Protein AF-A0A929DYX0-F1 (afdb_monomer)

Structure (mmCIF, N/CA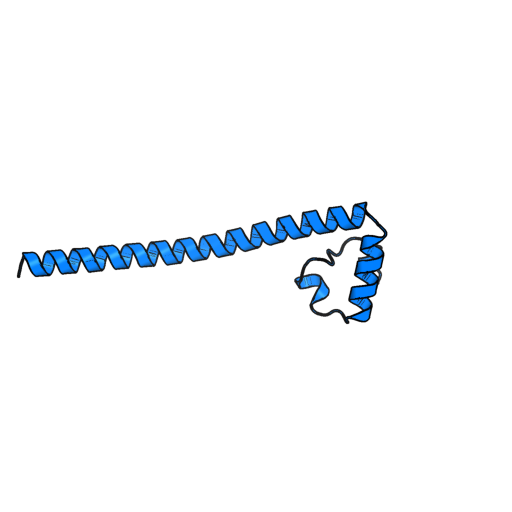/C/O backbone):
data_AF-A0A929DYX0-F1
#
_entry.id   AF-A0A929DYX0-F1
#
loop_
_atom_site.group_PDB
_atom_site.id
_atom_site.type_symbol
_atom_site.label_atom_id
_atom_site.label_alt_id
_atom_site.label_comp_id
_atom_site.label_asym_id
_atom_site.label_entity_id
_atom_site.label_seq_id
_atom_site.pdbx_PDB_ins_code
_atom_site.Cartn_x
_atom_site.Cartn_y
_atom_site.Cartn_z
_atom_site.occupancy
_atom_site.B_iso_or_equiv
_atom_site.auth_seq_id
_atom_site.auth_comp_id
_atom_site.auth_asym_id
_atom_site.auth_atom_id
_atom_site.pdbx_PDB_model_num
ATOM 1 N N . GLU A 1 1 ? -18.853 -13.284 19.091 1.00 52.25 1 GLU A N 1
ATOM 2 C CA . GLU A 1 1 ? -19.315 -12.225 20.019 1.00 52.25 1 GLU A CA 1
ATOM 3 C C . GLU A 1 1 ? -18.225 -11.722 20.972 1.00 52.25 1 GLU A C 1
ATOM 5 O O . GLU A 1 1 ? -17.992 -10.521 20.993 1.00 52.25 1 GLU A O 1
ATOM 10 N N . GLU A 1 2 ? -17.504 -12.585 21.706 1.00 50.34 2 GLU A N 1
ATOM 11 C CA . GLU A 1 2 ? -16.487 -12.158 22.700 1.00 50.34 2 GLU A CA 1
ATOM 12 C C . GLU A 1 2 ? -15.369 -11.250 22.145 1.00 50.34 2 GLU A C 1
ATOM 14 O O . GLU A 1 2 ? -15.002 -10.260 22.774 1.00 50.34 2 GLU A O 1
ATOM 19 N N . ASP A 1 3 ? -14.849 -11.521 20.945 1.00 55.12 3 ASP A N 1
ATOM 20 C CA . ASP A 1 3 ? -13.783 -10.703 20.339 1.00 55.12 3 ASP A CA 1
ATOM 21 C C . ASP A 1 3 ? -14.257 -9.323 19.846 1.00 55.12 3 ASP A C 1
ATOM 23 O O . ASP A 1 3 ? -13.464 -8.374 19.783 1.00 55.12 3 ASP A O 1
ATOM 27 N N . ILE A 1 4 ? -15.556 -9.202 19.545 1.00 56.84 4 ILE A N 1
ATOM 28 C CA . ILE A 1 4 ? -16.224 -7.941 19.189 1.00 56.84 4 ILE A CA 1
ATOM 29 C C . ILE A 1 4 ? -16.409 -7.108 20.462 1.00 56.84 4 ILE A C 1
ATOM 31 O O . ILE A 1 4 ? -15.997 -5.950 20.504 1.00 56.84 4 ILE A O 1
ATOM 35 N N . HIS A 1 5 ? -16.890 -7.732 21.545 1.00 52.25 5 HIS A N 1
ATOM 36 C CA . HIS A 1 5 ? -16.976 -7.104 22.868 1.00 52.25 5 HIS A CA 1
ATOM 37 C C . HIS A 1 5 ? -15.612 -6.668 23.419 1.00 52.25 5 HIS A C 1
ATOM 39 O O . HIS A 1 5 ? -15.508 -5.642 24.091 1.00 52.25 5 HIS A O 1
ATOM 45 N N . ASN A 1 6 ? -14.546 -7.398 23.085 1.00 57.31 6 ASN A N 1
ATOM 46 C CA . ASN A 1 6 ? -13.181 -7.063 23.481 1.00 57.31 6 ASN A CA 1
ATOM 47 C C . ASN A 1 6 ? -12.531 -5.957 22.626 1.00 57.31 6 ASN A C 1
ATOM 49 O O . ASN A 1 6 ? -11.365 -5.633 22.859 1.00 57.31 6 ASN A O 1
ATOM 53 N N . LYS A 1 7 ? -13.238 -5.367 21.646 1.00 58.56 7 LYS A N 1
ATOM 54 C CA . LYS A 1 7 ? -12.757 -4.255 20.790 1.00 58.56 7 LYS A CA 1
ATOM 55 C C . LYS A 1 7 ? -11.450 -4.555 20.035 1.00 58.56 7 LYS A C 1
ATOM 57 O O . LYS A 1 7 ? -10.711 -3.647 19.629 1.00 58.56 7 LYS A O 1
ATOM 62 N N . LYS A 1 8 ? -11.119 -5.837 19.856 1.00 56.34 8 LYS A N 1
ATOM 63 C CA . LYS A 1 8 ? -9.850 -6.271 19.245 1.00 56.34 8 LYS A CA 1
ATOM 64 C C . LYS A 1 8 ? -9.941 -6.429 17.732 1.00 56.34 8 LYS A C 1
ATOM 66 O O . LYS A 1 8 ? -8.914 -6.335 17.061 1.00 56.34 8 LYS A O 1
ATOM 71 N N . VAL A 1 9 ? -11.143 -6.608 17.192 1.00 62.66 9 VAL A N 1
ATOM 72 C CA . VAL A 1 9 ? -11.361 -6.868 15.765 1.00 62.66 9 VAL A CA 1
ATOM 73 C C . VAL A 1 9 ? -11.637 -5.557 15.029 1.00 62.66 9 VAL A C 1
ATOM 75 O O . VAL A 1 9 ? -12.475 -4.764 15.449 1.00 62.66 9 VAL A O 1
ATOM 78 N N . ASN A 1 10 ? -10.915 -5.304 13.934 1.00 71.19 10 ASN A N 1
ATOM 79 C CA . ASN A 1 10 ? -11.198 -4.174 13.049 1.00 71.19 10 ASN A CA 1
ATOM 80 C C . ASN A 1 10 ? -12.304 -4.579 12.064 1.00 71.19 10 ASN A C 1
ATOM 82 O O . ASN A 1 10 ? -12.007 -5.203 11.045 1.00 71.19 10 ASN A O 1
ATOM 86 N N . LEU A 1 11 ? -13.553 -4.228 12.367 1.00 78.31 11 LEU A N 1
ATOM 87 C CA . LEU A 1 11 ? -14.726 -4.555 11.545 1.00 78.31 11 LEU A CA 1
ATOM 88 C C . LEU A 1 11 ? -14.745 -3.829 10.190 1.00 78.31 11 LEU A C 1
ATOM 90 O O . LEU A 1 11 ? -15.508 -4.204 9.308 1.00 78.31 11 LEU A O 1
ATOM 94 N N . LEU A 1 12 ? -13.900 -2.812 9.997 1.00 80.19 12 LEU A N 1
ATOM 95 C CA . LEU A 1 12 ? -13.760 -2.116 8.714 1.00 80.19 12 LEU A CA 1
ATOM 96 C C . LEU A 1 12 ? -12.792 -2.829 7.762 1.00 80.19 12 LEU A C 1
ATOM 98 O O . LEU A 1 12 ? -12.817 -2.590 6.558 1.00 80.19 12 LEU A O 1
ATOM 102 N N . PHE A 1 13 ? -11.973 -3.747 8.280 1.00 80.69 13 PHE A N 1
ATOM 103 C CA . PHE A 1 13 ? -11.041 -4.503 7.459 1.00 80.69 13 PHE A CA 1
ATOM 104 C C . PHE A 1 13 ? -11.729 -5.706 6.813 1.00 80.69 13 PHE A C 1
ATOM 106 O O . PHE A 1 13 ? -12.235 -6.590 7.508 1.00 80.69 13 PHE A O 1
ATOM 113 N N . PHE A 1 14 ? -11.656 -5.793 5.482 1.00 78.06 14 PHE A N 1
ATOM 114 C CA . PHE A 1 14 ? -12.324 -6.843 4.701 1.00 78.06 14 PHE A CA 1
ATOM 115 C C . PHE A 1 14 ? -12.022 -8.267 5.182 1.00 78.06 14 PHE A C 1
ATOM 117 O O 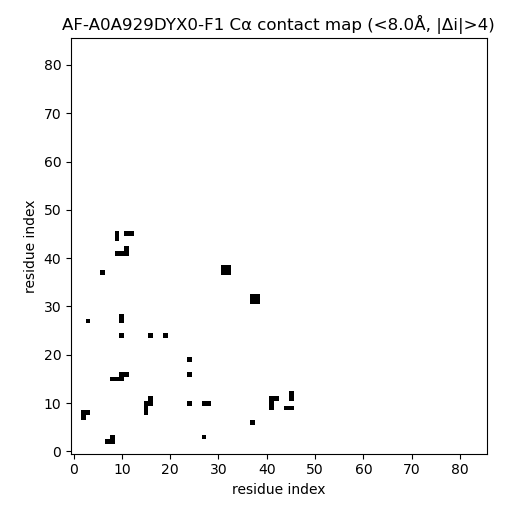. PHE A 1 14 ? -12.917 -9.105 5.222 1.00 78.06 14 PHE A O 1
ATOM 124 N N . GLY A 1 15 ? -10.784 -8.545 5.605 1.00 75.75 15 GLY A N 1
ATOM 125 C CA . GLY A 1 15 ? -10.389 -9.878 6.064 1.00 75.75 15 GLY A CA 1
ATOM 126 C C . GLY A 1 15 ? -11.026 -10.306 7.390 1.00 75.75 15 GLY A C 1
ATOM 127 O O . GLY A 1 15 ? -10.945 -11.480 7.729 1.00 75.75 15 GLY A O 1
ATOM 128 N N . ASN A 1 16 ? -11.668 -9.389 8.118 1.00 77.88 16 ASN A N 1
ATOM 129 C CA . ASN A 1 16 ? -12.376 -9.697 9.359 1.00 77.88 16 ASN A CA 1
ATOM 130 C C . ASN A 1 16 ? -13.881 -9.896 9.141 1.00 77.88 16 ASN A C 1
ATOM 132 O O . ASN A 1 16 ? -14.479 -10.676 9.872 1.00 77.88 16 ASN A O 1
ATOM 136 N N . PHE A 1 17 ? -14.483 -9.239 8.141 1.00 82.69 17 PHE A N 1
ATOM 137 C CA . PHE A 1 17 ? -15.923 -9.349 7.879 1.00 82.69 17 PHE A CA 1
ATOM 138 C C . PHE A 1 17 ? -16.299 -10.264 6.703 1.00 82.69 17 PHE A C 1
ATOM 140 O O . PHE A 1 17 ? -17.472 -10.577 6.549 1.00 82.69 17 PHE A O 1
ATOM 147 N N . TYR A 1 18 ? -15.347 -10.726 5.876 1.00 82.25 18 TYR A N 1
ATOM 148 C CA . TYR A 1 18 ? -15.654 -11.495 4.650 1.00 82.25 18 TYR A CA 1
ATOM 149 C C . TYR A 1 18 ? -16.450 -12.797 4.863 1.00 82.25 18 TYR A C 1
ATOM 151 O O . TYR A 1 18 ? -17.029 -13.304 3.907 1.00 82.25 18 TYR A O 1
ATOM 159 N N . ASN A 1 19 ? -16.446 -13.336 6.085 1.00 81.31 19 ASN A N 1
ATOM 160 C CA . ASN A 1 19 ? -17.154 -14.556 6.481 1.00 81.31 19 ASN A CA 1
ATOM 161 C C . ASN A 1 19 ? -18.281 -14.289 7.500 1.00 81.31 19 ASN A C 1
ATOM 163 O O . ASN A 1 19 ? -18.757 -15.229 8.130 1.00 81.31 19 ASN A O 1
ATOM 167 N N . MET A 1 20 ? -18.676 -13.029 7.707 1.00 85.75 20 MET A N 1
ATOM 168 C CA . MET A 1 20 ? -19.792 -12.675 8.591 1.00 85.75 20 MET A CA 1
ATOM 169 C C . MET A 1 20 ? -21.119 -12.688 7.826 1.00 85.75 20 MET A C 1
ATOM 171 O O . MET A 1 20 ? -21.165 -12.312 6.653 1.00 85.75 20 MET A O 1
ATOM 175 N N . GLU A 1 21 ? -22.203 -13.080 8.498 1.00 91.12 21 GLU A N 1
ATOM 176 C CA . GLU A 1 21 ? -23.554 -12.849 7.984 1.00 91.12 21 GLU A CA 1
ATOM 177 C C . GLU A 1 21 ? -23.890 -11.348 8.021 1.00 91.12 21 GLU A C 1
ATOM 179 O O . GLU A 1 21 ? -23.349 -10.588 8.829 1.00 91.12 21 GLU A O 1
ATOM 184 N N . MET A 1 22 ? -24.768 -10.902 7.117 1.00 90.62 22 MET A N 1
ATOM 185 C CA . MET A 1 22 ? -25.092 -9.477 6.961 1.00 90.62 22 MET A CA 1
ATOM 186 C C . MET A 1 22 ? -25.689 -8.875 8.241 1.00 90.62 22 MET A C 1
ATOM 188 O O . MET A 1 22 ? -25.317 -7.765 8.618 1.00 90.62 22 MET A O 1
ATOM 192 N N . ASP A 1 23 ? -26.566 -9.617 8.917 1.00 91.81 23 ASP A N 1
ATOM 193 C CA . ASP A 1 23 ? -27.247 -9.155 10.130 1.00 91.81 23 ASP A CA 1
ATOM 194 C C . ASP A 1 23 ? -26.254 -8.964 11.291 1.00 91.81 23 ASP A C 1
ATOM 196 O O . ASP A 1 23 ? -26.283 -7.940 11.981 1.00 91.81 23 ASP A O 1
ATOM 200 N N . ASP A 1 24 ? -25.303 -9.893 11.443 1.00 87.19 24 ASP A N 1
ATOM 201 C CA . ASP A 1 24 ? -24.219 -9.806 12.429 1.00 87.19 24 ASP A CA 1
ATOM 202 C C . ASP A 1 24 ? -23.277 -8.637 12.133 1.00 87.19 24 ASP A C 1
ATOM 204 O O . ASP A 1 24 ? -22.829 -7.928 13.040 1.00 87.19 24 ASP A O 1
ATOM 208 N N . TYR A 1 25 ? -22.968 -8.421 10.852 1.00 88.44 25 TYR A N 1
ATOM 209 C CA . TYR A 1 25 ? -22.132 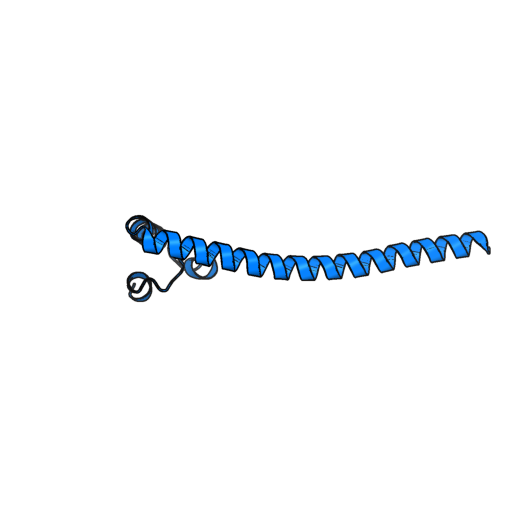-7.309 10.423 1.00 88.44 25 TYR A CA 1
ATOM 210 C C . TYR A 1 25 ? -22.808 -5.964 10.701 1.00 88.44 25 TYR A C 1
ATOM 212 O O . TYR A 1 25 ? -22.186 -5.066 11.270 1.00 88.44 25 TYR A O 1
ATOM 220 N N . GLU A 1 26 ? -24.090 -5.827 10.358 1.00 90.00 26 GLU A N 1
ATOM 221 C CA . GLU A 1 26 ? -24.859 -4.609 10.603 1.00 90.00 26 GLU A CA 1
ATOM 222 C C . GLU A 1 26 ? -24.962 -4.299 12.101 1.00 90.00 26 GLU A C 1
ATOM 224 O O . GLU A 1 26 ? -24.742 -3.152 12.505 1.00 90.00 26 GLU A O 1
ATOM 229 N N . TRP A 1 27 ? -25.246 -5.306 12.933 1.00 89.75 27 TRP A N 1
ATOM 230 C CA . TRP A 1 27 ? -25.281 -5.144 14.387 1.00 89.75 27 TRP A CA 1
ATOM 231 C C . TRP A 1 27 ? -23.924 -4.689 14.939 1.00 89.75 27 TRP A C 1
ATOM 233 O O . TRP A 1 27 ? -23.852 -3.689 15.655 1.00 89.75 27 TRP A O 1
ATOM 243 N N . ALA A 1 28 ? -22.834 -5.352 14.544 1.00 86.00 28 ALA A N 1
ATOM 244 C CA . ALA A 1 28 ? -21.493 -5.037 15.029 1.00 86.00 28 ALA A CA 1
ATOM 245 C C . ALA A 1 28 ? -21.016 -3.639 14.590 1.00 86.00 28 ALA A C 1
ATOM 247 O O . ALA A 1 28 ? -20.357 -2.931 15.356 1.00 86.00 28 ALA A O 1
ATOM 248 N N . VAL A 1 29 ? -21.369 -3.205 13.375 1.00 88.88 29 VAL A N 1
ATOM 249 C CA . VAL A 1 29 ? -21.068 -1.849 12.892 1.00 88.88 29 VAL A CA 1
ATOM 250 C C . VAL A 1 29 ? -21.869 -0.801 13.662 1.00 88.88 29 VAL A C 1
ATOM 252 O O . VAL A 1 29 ? -21.298 0.219 14.043 1.00 88.88 29 VAL A O 1
ATOM 255 N N . LYS A 1 30 ? -23.155 -1.041 13.947 1.00 89.88 30 LYS A N 1
ATOM 256 C CA . LYS A 1 30 ? -23.970 -0.129 14.770 1.00 89.88 30 LYS A CA 1
ATOM 257 C C . LYS A 1 30 ? -23.419 0.009 16.188 1.00 89.88 30 LYS A C 1
ATOM 259 O O . LYS A 1 30 ? -23.335 1.129 16.685 1.00 89.88 30 LYS A O 1
ATOM 264 N N . GLU A 1 31 ? -22.988 -1.093 16.796 1.00 87.69 31 GLU A N 1
ATOM 265 C CA . GLU A 1 31 ? -22.343 -1.081 18.114 1.00 87.69 31 GLU A CA 1
ATOM 266 C C . GLU A 1 31 ? -21.030 -0.282 18.082 1.00 87.69 31 GLU A C 1
ATOM 268 O O . GLU A 1 31 ? -20.787 0.573 18.931 1.00 87.69 31 GLU A O 1
ATOM 273 N N . MET A 1 32 ? -20.210 -0.469 17.040 1.00 87.56 32 MET A N 1
ATOM 274 C CA . MET A 1 32 ? -18.998 0.331 16.842 1.00 87.56 32 MET A CA 1
ATOM 275 C C . MET A 1 32 ? -19.310 1.819 16.638 1.00 87.56 32 MET A C 1
ATOM 277 O O . MET A 1 32 ? -18.571 2.662 17.129 1.00 87.56 32 MET A O 1
ATOM 281 N N . MET A 1 33 ? -20.390 2.169 15.936 1.00 88.00 33 MET A N 1
ATOM 282 C CA . MET A 1 33 ? -20.798 3.566 15.737 1.00 88.00 33 MET A CA 1
ATOM 283 C C . MET A 1 33 ? -21.276 4.242 17.029 1.00 88.00 33 MET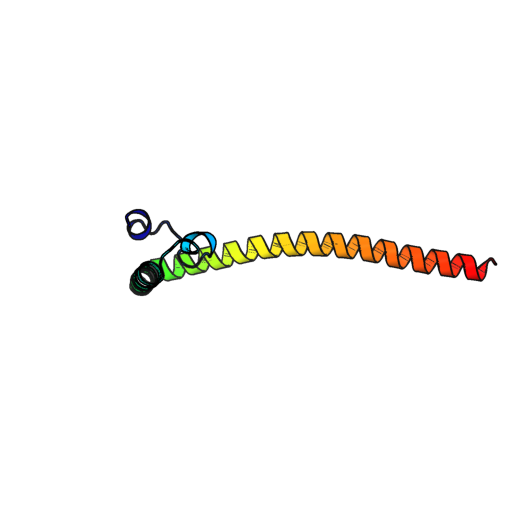 A C 1
ATOM 285 O O . MET A 1 33 ? -21.168 5.464 17.140 1.00 88.00 33 MET A O 1
ATOM 289 N N . ALA A 1 34 ? -21.791 3.474 17.992 1.00 90.50 34 ALA A N 1
ATOM 290 C CA . ALA A 1 34 ? -22.186 3.985 19.302 1.00 90.50 34 ALA A CA 1
ATOM 291 C C . ALA A 1 34 ? -20.975 4.346 20.190 1.00 90.50 34 ALA A C 1
ATOM 293 O O . ALA A 1 34 ? -21.099 5.191 21.077 1.00 90.50 34 ALA A O 1
ATOM 294 N N . ASP A 1 35 ? -19.798 3.768 19.923 1.00 88.62 35 ASP A N 1
ATOM 295 C CA . ASP A 1 35 ? -18.539 4.030 20.629 1.00 88.62 35 ASP A CA 1
ATOM 296 C C . ASP A 1 35 ? -17.543 4.788 19.729 1.00 88.62 35 ASP A C 1
ATOM 298 O O . ASP A 1 35 ? -16.843 4.211 18.893 1.00 88.62 35 ASP A O 1
ATOM 302 N N . GLN A 1 36 ? -17.449 6.109 19.920 1.00 86.88 36 GLN A N 1
ATOM 303 C CA . GLN A 1 36 ? -16.581 6.965 19.103 1.00 86.88 36 GLN A CA 1
ATOM 304 C C . GLN A 1 36 ? -15.099 6.567 19.168 1.00 86.88 36 GLN A C 1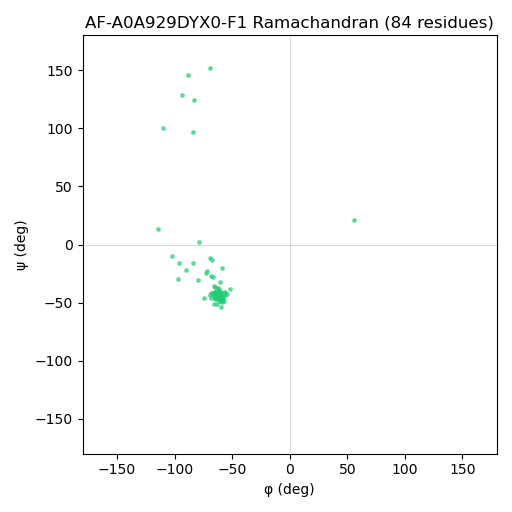
ATOM 306 O O . GLN A 1 36 ? -14.430 6.565 18.133 1.00 86.88 36 GLN A O 1
ATOM 311 N N . ASP A 1 37 ? -14.577 6.201 20.340 1.00 88.12 37 ASP A N 1
ATOM 312 C CA . ASP A 1 37 ? -13.165 5.828 20.490 1.00 88.12 37 ASP A CA 1
ATOM 313 C C . ASP A 1 37 ? -12.857 4.539 19.723 1.00 88.12 37 ASP A C 1
ATOM 315 O O . ASP A 1 37 ? -11.833 4.434 19.033 1.00 88.12 37 ASP A O 1
ATOM 319 N N . TYR A 1 38 ? -13.766 3.562 19.790 1.00 85.75 38 TYR A N 1
ATOM 320 C CA . TYR A 1 38 ? -13.636 2.323 19.032 1.00 85.75 38 TYR A CA 1
ATOM 321 C C . TYR A 1 38 ? -13.739 2.565 17.520 1.00 85.75 38 TYR A C 1
ATOM 323 O O . TYR A 1 38 ? -12.915 2.036 16.762 1.00 85.75 38 TYR A O 1
ATOM 331 N N . LEU A 1 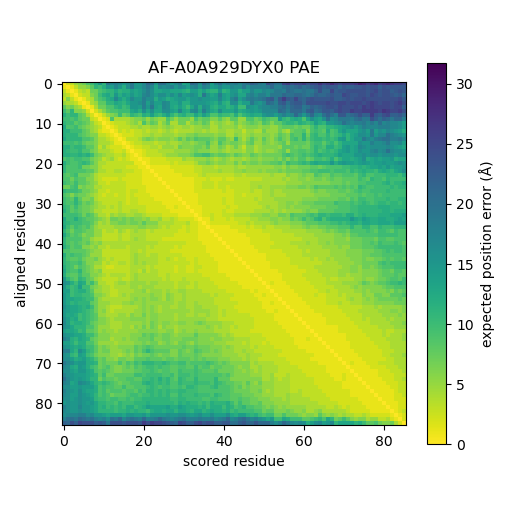39 ? -14.672 3.414 17.081 1.00 87.75 39 LEU A N 1
ATOM 332 C CA . LEU A 1 39 ? -14.828 3.798 15.678 1.00 87.75 39 LEU A CA 1
ATOM 333 C C . LEU A 1 39 ? -13.558 4.461 15.127 1.00 87.75 39 LEU A C 1
ATOM 335 O O . LEU A 1 39 ? -13.002 4.002 14.126 1.00 87.75 39 LEU A O 1
ATOM 339 N N . TYR A 1 40 ? -13.053 5.506 15.792 1.00 89.81 40 TYR A N 1
ATOM 340 C CA . TYR A 1 40 ? -11.852 6.223 15.351 1.00 89.81 40 TYR A CA 1
ATOM 341 C C . TYR A 1 40 ? -10.616 5.321 15.353 1.00 89.81 40 TYR A C 1
ATOM 343 O O . TYR A 1 40 ? -9.850 5.316 14.387 1.00 89.81 40 TYR A O 1
ATOM 351 N N . SER A 1 41 ? -10.439 4.500 16.391 1.00 87.94 41 SER A N 1
ATOM 352 C CA . SER A 1 41 ? -9.340 3.533 16.460 1.00 87.94 41 SER A CA 1
ATOM 353 C C . SER A 1 41 ? -9.392 2.502 15.327 1.00 87.94 41 SER A C 1
ATOM 355 O O . SER A 1 41 ? -8.347 2.131 14.781 1.00 87.94 41 SER A O 1
ATOM 357 N N . SER A 1 42 ? -10.587 2.040 14.954 1.00 86.62 42 SER A N 1
ATOM 358 C CA . SER A 1 42 ? -10.781 1.093 13.850 1.00 86.62 42 SER A CA 1
ATOM 359 C C . SER A 1 42 ? -10.481 1.739 12.497 1.00 86.62 42 SER A C 1
ATOM 361 O O . SER A 1 42 ? -9.732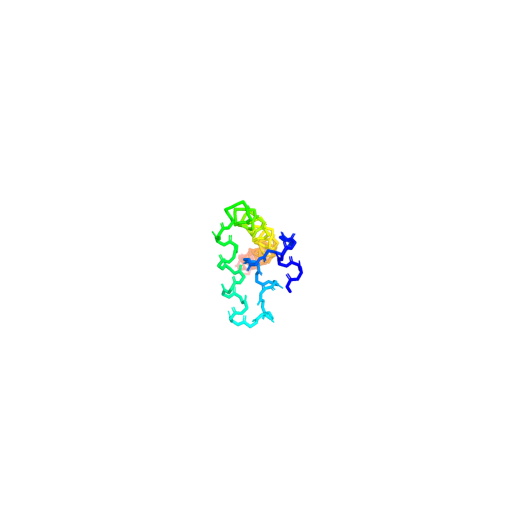 1.163 11.709 1.00 86.62 42 SER A O 1
ATOM 363 N N . MET A 1 43 ? -10.939 2.974 12.264 1.00 89.88 43 MET A N 1
ATOM 364 C CA . MET A 1 43 ? -10.625 3.730 11.041 1.00 89.88 43 MET A CA 1
ATOM 365 C C . MET A 1 43 ? -9.120 3.980 10.874 1.00 89.88 43 MET A C 1
ATOM 367 O O . MET A 1 43 ? -8.579 3.790 9.787 1.00 89.88 43 MET A O 1
ATOM 371 N N . ILE A 1 44 ? -8.410 4.355 11.945 1.00 90.62 44 ILE A N 1
ATOM 372 C CA . ILE A 1 44 ? -6.949 4.554 11.908 1.00 90.62 44 ILE A CA 1
ATOM 373 C C . ILE A 1 44 ? -6.233 3.252 11.525 1.00 90.62 44 ILE A C 1
ATOM 375 O O . ILE A 1 44 ? -5.337 3.253 10.674 1.00 90.62 44 ILE A O 1
ATOM 379 N N . ARG A 1 45 ? -6.625 2.132 12.145 1.00 87.62 45 ARG A N 1
ATOM 380 C CA . ARG A 1 45 ? -6.051 0.807 11.865 1.00 87.62 45 ARG A CA 1
ATOM 381 C C . ARG A 1 45 ? -6.325 0.359 10.431 1.00 87.62 45 ARG A C 1
ATOM 383 O O . ARG A 1 45 ? -5.428 -0.207 9.798 1.00 87.62 45 ARG A O 1
ATOM 390 N N . ASP A 1 46 ? -7.521 0.626 9.918 1.00 88.75 46 ASP A N 1
ATOM 391 C CA . ASP A 1 46 ? -7.885 0.315 8.538 1.00 88.75 46 ASP A CA 1
ATOM 392 C C . ASP A 1 46 ? -7.065 1.142 7.539 1.00 88.75 46 ASP A C 1
ATOM 394 O O . ASP A 1 46 ? -6.353 0.577 6.707 1.00 88.75 46 ASP A O 1
ATOM 398 N N . GLN A 1 47 ? -7.026 2.466 7.714 1.00 91.69 47 GLN A N 1
ATOM 399 C CA . GLN A 1 47 ? -6.255 3.377 6.864 1.00 91.69 47 GLN A CA 1
ATOM 400 C C . GLN A 1 47 ? -4.765 3.001 6.809 1.00 91.69 47 GLN A C 1
ATOM 402 O O . GLN A 1 47 ? -4.156 2.986 5.734 1.00 91.69 47 GLN A O 1
ATOM 407 N N . TYR A 1 48 ? -4.164 2.658 7.954 1.00 91.62 48 TYR A N 1
ATOM 408 C CA . TYR A 1 48 ? -2.774 2.197 8.019 1.00 91.62 48 TYR A CA 1
ATOM 409 C C . TYR A 1 48 ? -2.561 0.889 7.241 1.00 91.62 48 TYR A C 1
ATOM 411 O O . TYR A 1 48 ? -1.592 0.744 6.487 1.00 91.62 48 TYR A O 1
ATOM 419 N N . SER A 1 49 ? -3.482 -0.063 7.399 1.00 88.12 49 SER A N 1
ATOM 420 C CA . SER A 1 49 ? -3.422 -1.367 6.735 1.00 88.12 49 SER A CA 1
ATOM 421 C C . SER A 1 49 ? -3.567 -1.232 5.219 1.00 88.12 49 SER A C 1
ATOM 423 O O . SER A 1 49 ? -2.759 -1.796 4.474 1.00 88.12 49 SER A O 1
ATOM 425 N N . LEU A 1 50 ? -4.519 -0.414 4.759 1.00 91.06 50 LEU A N 1
ATOM 426 C CA . LEU A 1 50 ? -4.693 -0.061 3.349 1.00 91.06 50 LEU A CA 1
ATOM 427 C C . LEU A 1 50 ? -3.415 0.555 2.772 1.00 91.06 50 LEU A C 1
ATOM 429 O O . LEU A 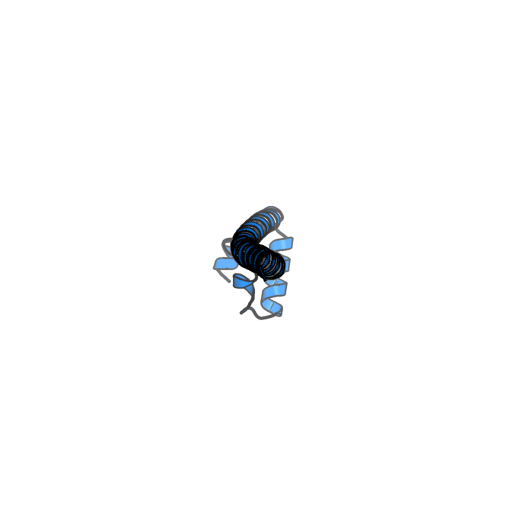1 50 ? -2.913 0.085 1.747 1.00 91.06 50 LEU A O 1
ATOM 433 N N . GLY A 1 51 ? -2.822 1.536 3.461 1.00 93.88 51 GLY A N 1
ATOM 434 C CA . GLY A 1 51 ? -1.569 2.167 3.038 1.00 93.88 51 GLY A CA 1
ATOM 435 C C . GLY A 1 51 ? -0.416 1.168 2.868 1.00 93.88 51 GLY A C 1
ATOM 436 O O . GLY A 1 51 ? 0.322 1.219 1.878 1.00 93.88 51 GLY A O 1
ATOM 437 N N . LYS A 1 52 ? -0.287 0.201 3.784 1.00 93.75 52 LYS A N 1
ATOM 438 C CA . LYS A 1 52 ? 0.745 -0.846 3.718 1.00 93.75 52 LYS A CA 1
ATOM 439 C C . LYS A 1 52 ? 0.566 -1.762 2.505 1.00 93.75 52 LYS A C 1
ATOM 441 O O . LYS A 1 52 ? 1.541 -2.037 1.802 1.00 93.75 52 LYS A O 1
ATOM 446 N N . VAL A 1 53 ? -0.660 -2.215 2.238 1.00 92.31 53 VAL A N 1
ATOM 447 C CA . VAL A 1 53 ? -0.964 -3.094 1.093 1.00 92.31 53 VAL A CA 1
ATOM 448 C C . VAL A 1 53 ? -0.742 -2.361 -0.229 1.00 92.31 53 VAL A C 1
ATOM 450 O O . VAL A 1 53 ? -0.143 -2.917 -1.152 1.00 92.31 53 VAL A O 1
ATOM 453 N N . ILE A 1 54 ? -1.161 -1.097 -0.313 1.00 94.50 54 ILE A N 1
ATOM 454 C CA . ILE A 1 54 ? -0.930 -0.248 -1.486 1.00 94.50 54 ILE A CA 1
ATOM 455 C C . ILE A 1 54 ? 0.570 -0.126 -1.758 1.00 94.50 54 ILE A C 1
ATOM 457 O O . ILE A 1 54 ? 1.008 -0.402 -2.872 1.00 94.50 54 ILE A O 1
ATOM 461 N N . SER A 1 55 ? 1.381 0.187 -0.745 1.00 95.94 55 SER A N 1
ATOM 462 C CA . SER A 1 55 ? 2.838 0.298 -0.898 1.00 95.94 55 SER A CA 1
ATOM 463 C C . SER A 1 55 ? 3.472 -0.968 -1.494 1.00 95.94 55 SER A C 1
ATOM 465 O O . SER A 1 55 ? 4.290 -0.893 -2.417 1.00 95.94 55 SER A O 1
ATOM 467 N N . GLN A 1 56 ? 3.037 -2.151 -1.049 1.00 95.06 56 GLN A N 1
ATOM 468 C CA . GLN A 1 56 ? 3.512 -3.425 -1.598 1.00 95.06 56 GLN A CA 1
ATOM 469 C C . GLN A 1 56 ? 3.119 -3.608 -3.071 1.00 95.06 56 GLN A C 1
ATOM 471 O O . GLN A 1 56 ? 3.977 -3.937 -3.895 1.00 95.06 56 GLN A O 1
ATOM 476 N N . LYS A 1 57 ? 1.855 -3.341 -3.429 1.00 95.94 57 LYS A N 1
ATOM 477 C CA . LYS A 1 57 ? 1.378 -3.427 -4.821 1.00 95.94 57 LYS A CA 1
ATOM 478 C C . LYS A 1 57 ? 2.113 -2.440 -5.736 1.00 95.94 57 LYS A C 1
ATOM 480 O O . LYS A 1 57 ? 2.531 -2.813 -6.830 1.00 95.94 57 LYS A O 1
ATOM 485 N N . TYR A 1 58 ? 2.352 -1.216 -5.267 1.00 96.94 58 TYR A N 1
ATOM 486 C CA . TYR A 1 58 ? 3.100 -0.197 -6.010 1.00 96.94 58 TYR A CA 1
ATOM 487 C C . TYR A 1 58 ? 4.566 -0.583 -6.219 1.00 96.94 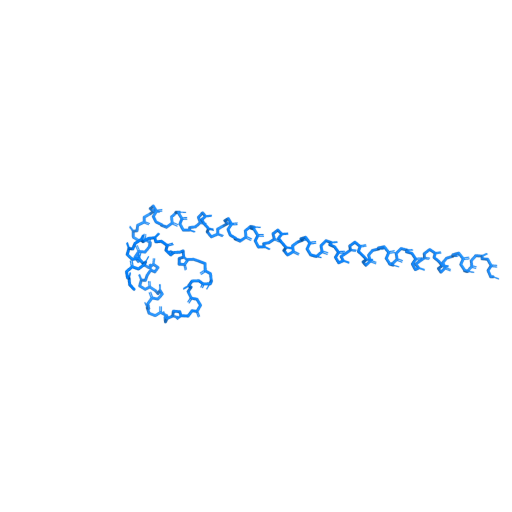58 TYR A C 1
ATOM 489 O O . TYR A 1 58 ? 5.124 -0.299 -7.279 1.00 96.94 58 TYR A O 1
ATOM 497 N N . LYS A 1 59 ? 5.200 -1.256 -5.250 1.00 97.19 59 LYS A N 1
ATOM 498 C CA . LYS A 1 59 ? 6.572 -1.759 -5.409 1.00 97.19 59 LYS A CA 1
ATOM 499 C C . LYS A 1 59 ? 6.657 -2.805 -6.521 1.00 97.19 59 LYS A C 1
ATOM 501 O O . LYS A 1 59 ? 7.548 -2.712 -7.361 1.00 97.19 59 LYS A O 1
ATOM 506 N N . LEU A 1 60 ? 5.723 -3.757 -6.554 1.00 96.88 60 LEU A N 1
ATOM 507 C CA . LEU A 1 60 ? 5.656 -4.773 -7.612 1.00 96.88 60 LEU A CA 1
ATOM 508 C C . LEU A 1 60 ? 5.420 -4.137 -8.985 1.00 96.88 60 LEU A C 1
ATOM 510 O O . LEU A 1 60 ? 6.139 -4.439 -9.936 1.00 96.88 60 LEU A O 1
ATOM 514 N N . LEU A 1 61 ? 4.475 -3.197 -9.068 1.00 97.50 61 LEU A N 1
ATOM 515 C CA . LEU A 1 61 ? 4.181 -2.481 -10.306 1.00 97.50 61 LEU A CA 1
ATOM 516 C C . LEU A 1 61 ? 5.390 -1.680 -10.805 1.00 97.50 61 LEU A C 1
ATOM 518 O O . LEU A 1 61 ? 5.696 -1.701 -11.995 1.00 97.50 61 LEU A O 1
ATOM 522 N N . ARG A 1 62 ? 6.120 -1.023 -9.895 1.00 97.56 62 ARG A N 1
ATOM 523 C CA . ARG A 1 62 ? 7.346 -0.291 -10.232 1.00 97.56 62 ARG A CA 1
ATOM 524 C C . ARG A 1 62 ? 8.401 -1.218 -10.828 1.00 97.56 62 ARG A C 1
ATOM 526 O O . ARG A 1 62 ? 8.983 -0.866 -11.844 1.00 97.56 62 ARG A O 1
ATOM 533 N N . ILE A 1 63 ? 8.623 -2.390 -10.234 1.00 97.81 63 ILE A N 1
ATOM 534 C CA . ILE A 1 63 ? 9.593 -3.370 -10.745 1.00 97.81 63 ILE A CA 1
ATOM 535 C C . ILE A 1 63 ? 9.206 -3.823 -12.157 1.00 97.81 63 ILE A C 1
ATOM 537 O O . ILE A 1 63 ? 10.045 -3.785 -13.056 1.00 97.81 63 ILE A O 1
ATOM 541 N N . ALA A 1 64 ? 7.939 -4.190 -12.370 1.00 98.00 64 ALA A N 1
ATOM 542 C CA . ALA A 1 64 ? 7.446 -4.601 -13.683 1.00 98.00 64 ALA A CA 1
ATOM 543 C C . ALA A 1 64 ? 7.648 -3.500 -14.737 1.00 98.00 64 ALA A C 1
ATOM 545 O O . ALA A 1 64 ? 8.166 -3.766 -15.821 1.00 98.00 64 ALA A O 1
ATOM 546 N N . TYR A 1 65 ? 7.315 -2.252 -14.393 1.00 97.69 65 TYR A N 1
ATOM 547 C CA . TYR A 1 65 ? 7.490 -1.110 -15.287 1.00 97.69 65 TYR A CA 1
ATOM 548 C C . TYR A 1 65 ? 8.962 -0.833 -15.601 1.00 97.69 65 TYR A C 1
ATOM 550 O O . TYR A 1 65 ? 9.304 -0.576 -16.750 1.00 97.69 65 TYR A O 1
ATOM 558 N N . THR A 1 66 ? 9.852 -0.922 -14.610 1.00 97.44 66 THR A N 1
ATOM 559 C CA . THR A 1 66 ? 11.291 -0.739 -14.826 1.00 97.44 66 THR A CA 1
ATOM 560 C C . THR A 1 66 ? 11.853 -1.792 -15.779 1.00 97.44 66 THR A C 1
ATOM 562 O O . THR A 1 66 ? 12.574 -1.433 -16.706 1.00 97.44 66 THR A O 1
ATOM 565 N N . ILE A 1 67 ? 11.496 -3.068 -15.605 1.00 98.06 67 ILE A N 1
ATOM 566 C CA . ILE A 1 67 ? 11.944 -4.148 -16.500 1.00 98.06 67 ILE A CA 1
ATOM 567 C C . ILE A 1 67 ? 11.411 -3.924 -17.920 1.00 98.06 67 ILE A C 1
ATOM 569 O O . ILE A 1 67 ? 12.178 -3.985 -18.882 1.00 98.06 67 ILE A O 1
ATOM 573 N N . PHE A 1 68 ? 10.120 -3.610 -18.052 1.00 98.12 68 PHE A N 1
ATOM 574 C CA . PHE A 1 68 ? 9.493 -3.323 -19.341 1.00 98.12 68 PHE A CA 1
ATOM 575 C C . PHE A 1 68 ? 10.160 -2.141 -20.060 1.00 98.12 68 PHE A C 1
ATOM 577 O O . PHE A 1 68 ? 10.518 -2.252 -21.229 1.00 98.12 68 PHE A O 1
ATOM 584 N N . MET A 1 69 ? 10.391 -1.036 -19.346 1.00 98.06 69 MET A N 1
ATOM 585 C CA . MET A 1 69 ? 11.055 0.162 -19.871 1.00 98.06 69 MET A CA 1
ATOM 586 C C . MET A 1 69 ? 12.472 -0.125 -20.368 1.00 98.06 69 MET A C 1
ATOM 588 O O . MET A 1 69 ? 12.835 0.322 -21.453 1.00 98.06 69 MET A O 1
ATOM 592 N N . ILE A 1 70 ? 13.267 -0.883 -19.603 1.00 98.19 70 ILE A N 1
ATOM 593 C CA . ILE A 1 70 ? 14.622 -1.275 -20.016 1.00 98.19 70 ILE A CA 1
ATOM 594 C C . ILE A 1 70 ? 14.561 -2.092 -21.310 1.00 98.19 70 ILE A C 1
ATOM 596 O O . ILE A 1 70 ? 15.302 -1.800 -22.247 1.00 98.19 70 ILE A O 1
ATOM 600 N N . GLY A 1 71 ? 13.655 -3.072 -21.389 1.00 97.50 71 GLY A N 1
ATOM 601 C CA . GLY A 1 71 ? 13.479 -3.900 -22.584 1.00 97.50 71 GLY A CA 1
ATOM 602 C C . GLY A 1 71 ? 13.047 -3.097 -23.812 1.00 97.50 71 GLY A C 1
ATOM 603 O O . GLY A 1 71 ? 13.588 -3.300 -24.899 1.00 97.50 71 GLY A O 1
ATOM 604 N N . LEU A 1 72 ? 12.123 -2.149 -23.637 1.00 97.88 72 LEU A N 1
ATOM 605 C CA . LEU A 1 72 ? 11.639 -1.275 -24.706 1.00 97.88 72 LEU A CA 1
ATOM 606 C C . LEU A 1 72 ? 12.770 -0.396 -25.245 1.00 97.88 72 LEU A C 1
ATOM 608 O O . LEU A 1 72 ? 13.013 -0.383 -26.449 1.00 97.88 72 LEU A O 1
ATOM 612 N N . ILE A 1 73 ? 13.500 0.290 -24.362 1.00 97.88 73 ILE A N 1
ATOM 613 C CA . ILE A 1 73 ? 14.610 1.165 -24.761 1.00 97.88 73 ILE A CA 1
ATOM 614 C C . ILE A 1 73 ? 15.704 0.357 -25.462 1.00 97.88 73 ILE A C 1
ATOM 616 O O . ILE A 1 73 ? 16.156 0.757 -26.532 1.00 97.88 73 ILE A O 1
ATOM 620 N N . LEU A 1 74 ? 16.104 -0.788 -24.901 1.00 98.00 74 LEU A N 1
ATOM 621 C CA . LEU A 1 74 ? 17.145 -1.632 -25.487 1.00 98.00 74 LEU A CA 1
ATOM 622 C C . LEU A 1 74 ? 16.746 -2.126 -26.883 1.00 98.00 74 LEU A C 1
ATOM 624 O O . LEU A 1 74 ? 17.553 -2.056 -27.807 1.00 98.00 74 LEU A O 1
ATOM 628 N N . SER A 1 75 ? 15.496 -2.566 -27.048 1.00 97.56 75 SER A N 1
ATOM 629 C CA . SER A 1 75 ? 14.968 -3.025 -28.339 1.00 97.56 75 SER A CA 1
ATOM 630 C C . SER A 1 75 ? 14.944 -1.896 -29.370 1.00 97.56 75 SER A C 1
ATOM 632 O O . SER A 1 75 ? 15.420 -2.080 -30.488 1.00 97.56 75 SER A O 1
ATOM 634 N N . SER A 1 76 ? 14.462 -0.710 -28.986 1.00 97.62 76 SER A N 1
ATOM 635 C CA . SER A 1 76 ? 14.443 0.471 -29.857 1.00 97.62 76 SER A CA 1
ATOM 636 C C . SER A 1 76 ? 15.850 0.915 -30.272 1.00 97.62 76 SER A C 1
ATOM 638 O O . SER A 1 76 ? 16.067 1.239 -31.438 1.00 97.62 76 SER A O 1
ATOM 640 N N . VAL A 1 77 ? 16.821 0.905 -29.351 1.00 97.62 77 VAL A N 1
ATOM 641 C CA . VAL A 1 77 ? 18.214 1.286 -29.643 1.00 97.62 77 VAL A CA 1
ATOM 642 C C . VAL A 1 77 ? 18.890 0.263 -30.553 1.00 97.62 77 VAL A C 1
ATOM 644 O O . VAL A 1 77 ? 19.515 0.654 -31.534 1.00 97.62 77 VAL A O 1
ATOM 647 N N . LEU A 1 78 ? 18.748 -1.036 -30.276 1.00 96.94 78 LEU A N 1
ATOM 648 C CA . LEU A 1 78 ? 19.312 -2.091 -31.125 1.00 96.94 78 LEU A CA 1
ATOM 649 C C . LEU A 1 78 ? 18.748 -2.034 -32.545 1.00 96.94 78 LEU A C 1
ATOM 651 O O . LEU A 1 78 ? 19.508 -2.140 -33.503 1.00 96.94 78 LEU A O 1
ATOM 655 N N . PHE A 1 79 ? 17.439 -1.816 -32.680 1.00 96.88 79 PHE A N 1
ATOM 656 C CA . PHE A 1 79 ? 16.800 -1.637 -33.980 1.00 96.88 79 PHE A CA 1
ATOM 657 C C . PHE A 1 79 ? 17.361 -0.419 -34.726 1.00 96.88 79 PHE A C 1
ATOM 659 O O . PHE A 1 79 ? 17.724 -0.533 -35.894 1.00 96.88 79 PHE A O 1
ATOM 666 N N . ALA A 1 80 ? 17.500 0.725 -34.050 1.00 96.50 80 ALA A N 1
ATOM 667 C CA . ALA A 1 80 ? 18.063 1.933 -34.653 1.00 96.50 80 ALA A CA 1
ATOM 668 C C . ALA A 1 80 ? 19.524 1.746 -35.100 1.00 96.50 80 ALA A C 1
ATOM 670 O O . ALA A 1 80 ? 19.891 2.177 -36.190 1.00 96.50 80 ALA A O 1
ATOM 671 N N . VAL A 1 81 ? 20.350 1.077 -34.287 1.00 96.81 81 VAL A N 1
ATOM 672 C CA . VAL A 1 81 ? 21.744 0.759 -34.639 1.00 96.81 81 VAL A CA 1
ATOM 673 C C . VAL A 1 81 ? 21.799 -0.200 -35.826 1.00 96.81 81 VAL A C 1
ATOM 675 O O . VAL A 1 81 ? 22.567 0.037 -36.752 1.00 96.81 81 VAL A O 1
ATOM 678 N N . PHE A 1 82 ? 20.971 -1.246 -35.837 1.00 96.69 82 PHE A N 1
ATOM 679 C CA . PHE A 1 82 ? 20.902 -2.190 -36.952 1.00 96.69 82 PHE A CA 1
ATOM 680 C C . PHE A 1 82 ? 20.564 -1.480 -38.267 1.00 96.69 82 PHE A C 1
ATOM 682 O O . PHE A 1 82 ? 21.269 -1.668 -39.247 1.00 96.69 82 PHE A O 1
ATOM 689 N N . VAL A 1 83 ? 19.553 -0.606 -38.271 1.00 96.62 83 VAL A N 1
ATOM 690 C CA . VAL A 1 83 ? 19.149 0.163 -39.462 1.00 96.62 83 VAL A CA 1
ATOM 691 C C . VAL A 1 83 ? 20.208 1.181 -39.906 1.00 96.62 83 VAL A C 1
ATOM 693 O O . VAL A 1 83 ? 20.262 1.514 -41.080 1.00 96.62 83 VAL A O 1
ATOM 696 N N . LEU A 1 84 ? 21.039 1.702 -38.997 1.00 95.25 84 LEU A N 1
ATOM 697 C CA . LEU A 1 84 ? 22.104 2.651 -39.351 1.00 95.25 84 LEU A CA 1
ATOM 698 C C . LEU A 1 84 ? 23.354 1.986 -39.946 1.00 95.25 84 LEU A C 1
ATOM 700 O O . LEU A 1 84 ? 24.068 2.633 -40.709 1.00 95.25 84 LEU A O 1
ATOM 704 N N . PHE A 1 85 ? 23.661 0.749 -39.548 1.00 89.69 85 PHE A N 1
ATOM 705 C CA . PHE A 1 85 ? 24.851 0.015 -40.003 1.00 89.69 85 PHE A CA 1
ATOM 706 C C . PHE A 1 85 ? 24.587 -0.934 -41.183 1.00 89.69 85 PHE A C 1
ATOM 708 O O . PHE A 1 85 ? 25.551 -1.383 -41.805 1.00 89.69 85 PHE A O 1
ATOM 715 N N . VAL A 1 86 ? 23.321 -1.253 -41.464 1.00 83.38 86 VAL A N 1
ATOM 716 C CA . VAL A 1 86 ? 22.861 -2.034 -42.627 1.00 83.38 86 VAL A CA 1
ATOM 717 C C . VAL A 1 86 ? 22.483 -1.096 -43.761 1.00 83.38 86 VAL A C 1
ATOM 719 O O . VAL A 1 86 ? 22.958 -1.346 -44.890 1.00 83.38 86 VAL A O 1
#

Secondary structure (DSSP, 8-state):
-HHHHTT-S-TTSHHHHTTS-HHHHHHHHHHHHH-HHHHHHHHHHHHHHHHHHHHHHHHHHHHHHHHHHHHHHHHHHHHHHHHHH-

Solvent-accessible surface area (backbone atoms only — not comparable to full-atom values): 4949 Å² total; per-residue (Å²): 110,70,55,63,76,64,69,73,64,45,76,82,34,63,92,68,43,78,86,54,56,68,70,61,47,52,51,52,50,52,56,35,68,74,35,62,70,58,38,54,54,33,52,52,54,37,54,53,51,52,53,54,53,49,52,54,54,52,51,54,51,50,53,54,48,52,54,51,50,52,52,52,52,52,52,54,49,52,50,53,51,50,68,72,77,106

Foldseek 3Di:
DVCLVVLPDLLVDCVRPVPPDPVVSVVSVVVCVVPPVSVVVSVVVRVVVVVVVVVVVVVVVVVVVVVVVVVVVVVVVVVVVVVVVD

Mean predicted aligned error: 7.18 Å

Sequence (86 aa):
EEDIHNKKVNLLFFGNFYNMEMDDYEWAVKEMMADQDYLYSSMIRDQYSLGKVISQKYKLLRIAYTIFMIGLILSSVLFAVFVLFV

pLDDT: mean 87.3, std 12.4, range [50.34, 98.19]

Radius of gyration: 24.36 Å; Cα contacts (8 Å, |Δi|>4): 27; chains: 1; bounding box: 52×22×66 Å